Protein AF-A0A6V8Q0K2-F1 (afdb_monomer)

Organism: NCBI:txid2754717

Nearest PDB structures (foldseek):
  5wz4-assembly1_B  TM=8.506E-01  e=3.403E-03  Mycobacterium tuberculosis H37Rv
  5wzf-assembly1_A  TM=8.483E-01  e=4.371E-03  Mycobacterium tuberculosis H37Rv
  4xgq-assembly2_G  TM=9.115E-01  e=1.734E-02  Mycobacterium tuberculosis H37Rv
  4xgr-assembly1_A  TM=9.067E-01  e=2.371E-02  Mycobacterium tuberculosis H37Rv
  5x3t-assembly1_H  TM=7.907E-01  e=6.458E-02  Mycobacterium tuberculosis H37Rv

Secondary structure (DSSP, 8-state):
----SPPEEEEHHHHHHHHHHHHHHHHHHHHHHHHHHHHHTTEEEEP--HHHHHHHHHHHHHH---HHHHHHHHHHHHHHHHHHHHHHHHHT-S----PPPPP------------------

Structure (mmCIF, N/CA/C/O backbone):
data_AF-A0A6V8Q0K2-F1
#
_entry.id   AF-A0A6V8Q0K2-F1
#
loop_
_atom_site.group_PDB
_atom_site.id
_atom_site.type_symbol
_atom_site.label_atom_id
_atom_site.label_alt_id
_atom_site.label_comp_id
_atom_site.label_asym_id
_atom_site.label_entity_id
_atom_site.label_seq_id
_atom_site.pdbx_PDB_ins_code
_atom_site.Cartn_x
_atom_site.Cartn_y
_atom_site.Cartn_z
_atom_site.occupancy
_atom_site.B_iso_or_equiv
_atom_site.auth_seq_id
_atom_site.auth_comp_id
_atom_site.auth_asym_id
_atom_site.auth_atom_id
_atom_site.pdbx_PDB_model_num
ATOM 1 N N . ILE A 1 1 ? -21.355 4.118 10.446 1.00 54.19 1 ILE A N 1
ATOM 2 C CA . ILE A 1 1 ? -20.927 3.637 9.108 1.00 54.19 1 ILE A CA 1
ATOM 3 C C . ILE A 1 1 ? -21.528 2.250 8.955 1.00 54.19 1 ILE A C 1
ATOM 5 O O . ILE A 1 1 ? -21.280 1.434 9.832 1.00 54.19 1 ILE A O 1
ATOM 9 N N . LYS A 1 2 ? -22.404 2.019 7.967 1.00 48.75 2 LYS A N 1
ATOM 10 C CA . LYS A 1 2 ? -23.030 0.700 7.778 1.00 48.75 2 LYS A CA 1
ATOM 11 C C . LYS A 1 2 ? -21.935 -0.335 7.510 1.00 48.75 2 LYS A C 1
ATOM 13 O O . LYS A 1 2 ? -21.071 -0.092 6.671 1.00 48.75 2 LYS A O 1
ATOM 18 N N . GLU A 1 3 ? -21.976 -1.448 8.231 1.00 57.44 3 GL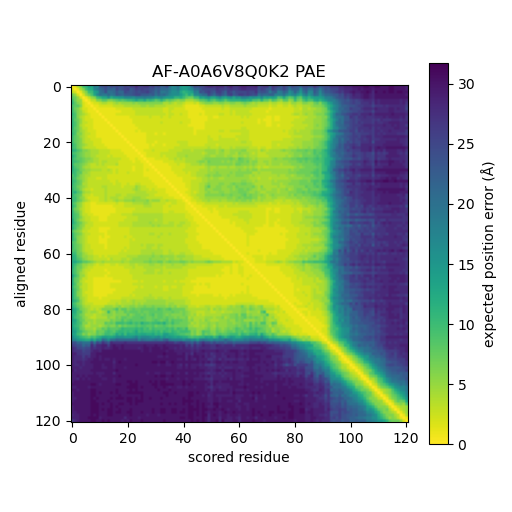U A N 1
ATOM 19 C CA . GLU A 1 3 ? -21.142 -2.616 7.966 1.00 57.44 3 GLU A CA 1
ATOM 20 C C . GLU A 1 3 ? -21.615 -3.221 6.642 1.00 57.44 3 GLU A C 1
ATOM 22 O O . GLU A 1 3 ? -22.591 -3.964 6.570 1.00 57.44 3 GLU A O 1
ATOM 27 N N . THR A 1 4 ? -20.981 -2.824 5.543 1.00 61.03 4 THR A N 1
ATOM 28 C CA . THR A 1 4 ? -21.011 -3.655 4.347 1.00 61.03 4 THR A CA 1
ATOM 29 C C . THR A 1 4 ? -20.182 -4.881 4.718 1.00 61.03 4 THR A C 1
ATOM 31 O O . THR A 1 4 ? -19.079 -4.729 5.235 1.00 61.03 4 THR A O 1
ATOM 34 N N . GLY A 1 5 ? -20.685 -6.101 4.528 1.00 71.31 5 GLY A N 1
ATOM 35 C CA . GLY A 1 5 ? -19.939 -7.338 4.833 1.00 71.31 5 GLY A CA 1
ATOM 36 C C . GLY A 1 5 ? -18.693 -7.558 3.955 1.00 71.31 5 GLY A C 1
ATOM 37 O O . GLY A 1 5 ? -18.302 -8.693 3.708 1.00 71.31 5 GLY A O 1
ATOM 38 N N . LEU A 1 6 ? -18.115 -6.482 3.417 1.00 81.19 6 LEU A N 1
ATOM 39 C CA . LEU A 1 6 ? -16.981 -6.444 2.516 1.00 81.19 6 LEU A CA 1
ATOM 40 C C . LEU A 1 6 ? -15.705 -6.204 3.319 1.00 81.19 6 LEU A C 1
ATOM 42 O O . LEU A 1 6 ? -15.606 -5.261 4.109 1.00 81.19 6 LEU A O 1
ATOM 46 N N . THR A 1 7 ? -14.701 -7.041 3.081 1.00 87.00 7 THR A N 1
ATOM 47 C CA . THR A 1 7 ? -13.364 -6.824 3.628 1.00 87.00 7 THR A CA 1
ATOM 48 C C . THR A 1 7 ? -12.746 -5.583 2.991 1.00 87.00 7 THR A C 1
ATOM 50 O O . THR A 1 7 ? -12.702 -5.453 1.769 1.00 87.00 7 THR A O 1
ATOM 53 N N . LYS A 1 8 ? -12.264 -4.668 3.834 1.00 90.88 8 LYS A N 1
ATOM 54 C CA . LYS A 1 8 ? -11.530 -3.473 3.421 1.00 90.88 8 LYS A CA 1
ATOM 55 C C . LYS A 1 8 ? -10.038 -3.760 3.480 1.00 90.88 8 LYS A C 1
ATOM 57 O O . LYS A 1 8 ? -9.568 -4.330 4.461 1.00 90.88 8 LYS A O 1
ATOM 62 N N . TYR A 1 9 ? -9.304 -3.343 2.458 1.00 93.81 9 TYR A N 1
ATOM 63 C CA . TYR A 1 9 ? -7.868 -3.580 2.346 1.00 93.81 9 TYR A CA 1
ATOM 64 C C . TYR A 1 9 ? -7.108 -2.265 2.230 1.00 93.81 9 TYR A C 1
ATOM 66 O O . TYR A 1 9 ? -7.614 -1.305 1.652 1.00 93.81 9 TYR A O 1
ATOM 74 N N . ILE A 1 10 ? -5.889 -2.239 2.760 1.00 95.25 10 ILE A N 1
ATOM 75 C CA . ILE A 1 10 ? -4.928 -1.157 2.538 1.00 95.25 10 ILE A CA 1
ATOM 76 C C . ILE A 1 10 ? -3.540 -1.761 2.348 1.00 95.25 10 ILE A C 1
ATOM 78 O O . ILE A 1 10 ? -3.148 -2.653 3.094 1.00 95.25 10 ILE A O 1
ATOM 82 N N . ASN A 1 11 ? -2.790 -1.318 1.343 1.00 97.00 11 ASN A N 1
ATOM 83 C CA . ASN A 1 11 ? -1.403 -1.749 1.176 1.00 97.00 11 ASN A CA 1
ATOM 84 C C . ASN A 1 11 ? -0.499 -1.052 2.210 1.00 97.00 11 ASN A C 1
ATOM 86 O O . ASN A 1 11 ? -0.715 0.116 2.543 1.00 97.00 11 ASN A O 1
ATOM 90 N N . ALA A 1 12 ? 0.513 -1.759 2.721 1.00 96.25 12 ALA A N 1
ATOM 91 C CA . ALA A 1 12 ? 1.413 -1.223 3.741 1.00 96.25 12 ALA A CA 1
ATOM 92 C C . ALA A 1 12 ? 2.181 0.042 3.301 1.00 96.25 12 ALA A C 1
ATOM 94 O O . ALA A 1 12 ? 2.400 0.919 4.135 1.00 96.25 12 ALA A O 1
ATOM 95 N N . ILE A 1 13 ? 2.538 0.179 2.015 1.00 97.38 13 ILE A N 1
ATOM 96 C CA . ILE A 1 13 ? 3.170 1.393 1.468 1.00 97.38 13 ILE A CA 1
ATOM 97 C C . ILE A 1 13 ? 2.210 2.580 1.565 1.00 97.38 13 ILE A C 1
ATOM 99 O O . ILE A 1 13 ? 2.593 3.622 2.090 1.00 97.38 13 ILE A O 1
ATOM 103 N N . ASN A 1 14 ? 0.950 2.412 1.145 1.00 95.94 14 ASN A N 1
ATOM 104 C CA . ASN A 1 14 ? -0.049 3.483 1.224 1.00 95.94 14 ASN A CA 1
ATOM 105 C C . ASN A 1 14 ? -0.365 3.866 2.679 1.00 95.94 14 ASN A C 1
ATOM 107 O O . ASN A 1 14 ? -0.502 5.044 2.995 1.00 95.94 14 ASN A O 1
ATOM 111 N N . LEU A 1 15 ? -0.433 2.892 3.595 1.00 95.25 15 LEU A N 1
ATOM 112 C CA . LEU A 1 15 ? -0.583 3.191 5.022 1.00 95.25 15 LEU A CA 1
ATOM 113 C C . LEU A 1 15 ? 0.625 3.971 5.568 1.00 95.25 15 LEU A C 1
ATOM 115 O O . LEU A 1 15 ? 0.454 4.913 6.342 1.00 95.25 15 LEU A O 1
ATOM 119 N N . GLY A 1 16 ? 1.840 3.598 5.160 1.00 94.81 16 GLY A N 1
ATOM 120 C CA . GLY A 1 16 ? 3.066 4.308 5.517 1.00 94.81 16 GLY A CA 1
ATOM 121 C C . GLY A 1 16 ? 3.072 5.756 5.024 1.00 94.81 16 GLY A C 1
ATOM 122 O O . GLY A 1 16 ? 3.401 6.656 5.796 1.00 94.81 16 GLY A O 1
ATOM 123 N N . GLU A 1 17 ? 2.645 5.989 3.783 1.00 95.31 17 GLU A N 1
ATOM 124 C CA . GLU A 1 17 ? 2.514 7.324 3.191 1.00 95.31 17 GLU A CA 1
ATOM 125 C C . GLU A 1 17 ? 1.528 8.196 3.972 1.00 95.31 17 GLU A C 1
ATOM 127 O O . GLU A 1 17 ? 1.879 9.311 4.351 1.00 95.31 17 GLU A O 1
ATOM 132 N N . ILE A 1 18 ? 0.346 7.666 4.306 1.00 94.38 18 ILE A N 1
ATOM 133 C CA . ILE A 1 18 ? -0.658 8.370 5.119 1.00 94.38 18 ILE A CA 1
ATOM 134 C C . ILE A 1 18 ? -0.082 8.766 6.487 1.00 94.38 18 ILE A C 1
ATOM 136 O O . ILE A 1 18 ? -0.290 9.882 6.959 1.00 94.38 18 ILE A O 1
ATOM 140 N N . ILE A 1 19 ? 0.644 7.861 7.148 1.00 94.62 19 ILE A N 1
ATOM 141 C CA . ILE A 1 19 ? 1.276 8.123 8.450 1.00 94.62 19 ILE A CA 1
ATOM 142 C C . ILE A 1 19 ? 2.353 9.209 8.322 1.00 94.62 19 ILE A C 1
ATOM 144 O O . ILE A 1 19 ? 2.442 10.091 9.181 1.00 94.62 19 ILE A O 1
ATOM 148 N N . TYR A 1 20 ? 3.176 9.141 7.275 1.00 95.00 20 TYR A N 1
ATOM 149 C CA . TYR A 1 20 ? 4.245 10.099 7.013 1.00 95.00 20 TYR A CA 1
ATOM 150 C C . TYR A 1 20 ? 3.693 11.501 6.734 1.00 95.00 20 TYR A C 1
ATOM 152 O O . TYR A 1 20 ? 4.079 12.445 7.428 1.00 95.00 20 TYR A O 1
ATOM 160 N N . SER A 1 21 ? 2.757 11.629 5.790 1.00 95.31 21 SER A N 1
ATOM 161 C CA . SER A 1 21 ? 2.148 12.914 5.430 1.00 95.31 21 SER A CA 1
ATOM 162 C C . SER A 1 21 ? 1.399 13.522 6.611 1.00 95.31 21 SER A C 1
ATOM 164 O O . SER A 1 21 ? 1.625 14.680 6.951 1.00 95.31 21 SER A O 1
ATOM 166 N N . THR A 1 22 ? 0.621 12.715 7.343 1.00 96.44 22 THR A N 1
ATOM 167 C CA . THR A 1 22 ? -0.102 13.182 8.536 1.00 96.44 22 THR A CA 1
ATOM 168 C C . THR A 1 22 ? 0.850 13.723 9.599 1.00 96.44 22 THR A C 1
ATOM 170 O O . THR A 1 22 ? 0.570 14.756 10.204 1.00 96.44 22 THR A O 1
ATOM 173 N N . LYS A 1 23 ? 1.982 13.048 9.850 1.00 95.50 23 LYS A N 1
ATOM 174 C CA . LYS A 1 23 ? 2.988 13.558 10.793 1.00 95.50 23 LYS A CA 1
ATOM 175 C C . LYS A 1 23 ? 3.568 14.886 10.302 1.00 95.50 23 LYS A C 1
ATOM 177 O O . LYS A 1 23 ? 3.745 15.786 11.118 1.00 95.50 23 LYS A O 1
ATOM 182 N N . GLY A 1 24 ? 3.882 14.987 9.011 1.00 96.56 24 GLY A N 1
ATOM 183 C CA . GLY A 1 24 ? 4.449 16.194 8.411 1.00 96.56 24 GLY A CA 1
ATOM 184 C C . GLY A 1 24 ? 3.518 17.402 8.508 1.00 96.56 24 GLY A C 1
ATOM 185 O O . GLY A 1 24 ? 3.968 18.490 8.850 1.00 96.56 24 GLY A O 1
ATOM 186 N N . GLU A 1 25 ? 2.224 17.201 8.266 1.00 97.06 25 GLU A N 1
ATOM 187 C CA . GLU A 1 25 ? 1.229 18.278 8.225 1.00 97.06 25 GLU A CA 1
ATOM 188 C C . GLU A 1 25 ? 0.636 18.619 9.600 1.00 97.06 25 GLU A C 1
ATOM 190 O O . GLU A 1 25 ? 0.348 19.780 9.882 1.00 97.06 25 GLU A O 1
ATOM 195 N N . PHE A 1 26 ? 0.454 17.622 10.471 1.00 96.12 26 PHE A N 1
ATOM 196 C CA . PHE A 1 26 ? -0.345 17.760 11.698 1.00 96.12 26 PHE A CA 1
ATOM 197 C C . PHE A 1 26 ? 0.367 17.285 12.973 1.00 96.12 26 PHE A C 1
ATOM 199 O O . PHE A 1 26 ? -0.208 17.335 14.063 1.00 96.12 26 PHE A O 1
ATOM 206 N N . GLY A 1 27 ? 1.610 16.814 12.866 1.00 95.31 27 GLY A N 1
ATOM 207 C CA . GLY A 1 27 ? 2.420 16.385 14.002 1.00 95.31 27 GLY A CA 1
ATOM 208 C C . GLY A 1 27 ? 2.088 14.991 14.547 1.00 95.31 27 GLY A C 1
ATOM 209 O O . GLY A 1 27 ? 1.270 14.229 14.023 1.00 95.31 27 GLY A O 1
ATOM 210 N N . ASP A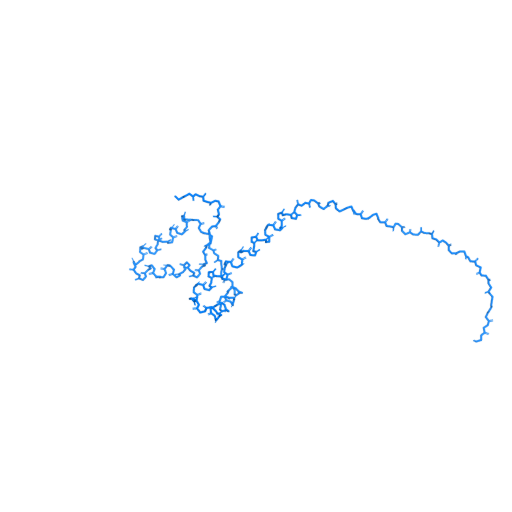 1 28 ? 2.777 14.625 15.628 1.00 94.88 28 ASP A N 1
ATOM 211 C CA . ASP A 1 28 ? 2.794 13.250 16.139 1.00 94.88 28 ASP A CA 1
ATOM 212 C C . ASP A 1 28 ? 1.460 12.767 16.706 1.00 94.88 28 ASP A C 1
ATOM 214 O O . ASP A 1 28 ? 1.103 11.601 16.517 1.00 94.88 28 ASP A O 1
ATOM 218 N N . GLN A 1 29 ? 0.698 13.650 17.353 1.00 95.19 29 GLN A N 1
ATOM 219 C CA . GLN A 1 29 ? -0.589 13.274 17.931 1.00 95.19 29 GLN A CA 1
ATOM 220 C C . GLN A 1 29 ? -1.567 12.817 16.844 1.00 95.19 29 GLN A C 1
ATOM 222 O O . GLN A 1 29 ? -2.194 11.762 16.961 1.00 95.19 29 GLN A O 1
ATOM 227 N N . LYS A 1 30 ? -1.634 13.558 15.731 1.00 93.69 30 LYS A N 1
ATOM 228 C CA . LYS A 1 30 ? -2.554 13.243 14.637 1.00 93.69 30 LYS A CA 1
ATOM 229 C C . LYS A 1 30 ? -2.183 11.952 13.919 1.00 93.69 30 LYS A C 1
ATOM 231 O O . LYS A 1 30 ? -3.057 11.160 13.572 1.00 93.69 30 LYS A O 1
ATOM 236 N N . LYS A 1 31 ? -0.885 11.686 13.769 1.00 92.69 31 LYS A N 1
ATOM 237 C CA . LYS A 1 31 ? -0.377 10.414 13.242 1.00 92.69 31 LYS A CA 1
ATOM 238 C C . LYS A 1 31 ? -0.887 9.213 14.050 1.00 92.69 31 LYS A C 1
ATOM 240 O O . LYS A 1 31 ? -1.295 8.205 13.472 1.00 92.69 31 LYS A O 1
ATOM 245 N N . LEU A 1 32 ? -0.853 9.303 15.382 1.00 92.31 32 LEU A N 1
ATOM 246 C CA . LEU A 1 32 ? -1.329 8.233 16.265 1.00 92.31 32 LEU A CA 1
ATOM 247 C C . LEU A 1 32 ? -2.844 8.031 16.149 1.00 92.31 32 LEU A C 1
ATOM 249 O O . LEU A 1 32 ? -3.297 6.888 16.084 1.00 92.31 32 LEU A O 1
ATOM 253 N N . GLU A 1 33 ? -3.613 9.118 16.048 1.00 92.94 33 GLU A N 1
ATOM 254 C CA . GLU A 1 33 ? -5.060 9.052 15.810 1.00 92.94 33 GLU A CA 1
ATOM 255 C C . GLU A 1 33 ? -5.390 8.320 14.506 1.00 92.94 33 GLU A C 1
ATOM 257 O O . GLU A 1 33 ? -6.236 7.426 14.501 1.00 92.94 33 GLU A O 1
ATOM 262 N N . VAL A 1 34 ? -4.693 8.645 13.413 1.00 91.38 34 VAL A N 1
ATOM 263 C CA . VAL A 1 34 ? -4.896 8.001 12.106 1.00 91.38 34 VAL A CA 1
ATOM 264 C C . VAL A 1 34 ? -4.567 6.507 12.153 1.00 91.38 34 VAL A C 1
ATOM 266 O O . VAL A 1 34 ? -5.325 5.693 11.613 1.00 91.38 34 VAL A O 1
ATOM 269 N N . ARG A 1 35 ? -3.501 6.110 12.860 1.00 89.25 35 ARG A N 1
ATOM 270 C CA . ARG A 1 35 ? -3.190 4.686 13.067 1.00 89.25 35 ARG A CA 1
ATOM 271 C C . ARG A 1 35 ? -4.319 3.971 13.814 1.00 89.25 35 ARG A C 1
ATOM 273 O O . ARG A 1 35 ? -4.832 2.969 13.322 1.00 89.25 35 ARG A O 1
ATOM 280 N N . ALA A 1 36 ? -4.775 4.535 14.932 1.00 90.50 36 ALA A N 1
ATOM 281 C CA . ALA A 1 36 ? -5.883 3.976 15.710 1.00 90.50 36 ALA A CA 1
ATOM 282 C C . ALA A 1 36 ? -7.198 3.929 14.907 1.00 90.50 36 ALA A C 1
ATOM 284 O O . ALA A 1 36 ? -8.028 3.038 15.077 1.00 90.50 36 ALA A O 1
ATOM 285 N N . HIS A 1 37 ? -7.415 4.888 14.005 1.00 89.19 37 HIS A N 1
ATOM 286 C CA . HIS A 1 37 ? -8.570 4.893 13.109 1.00 89.19 37 HIS A CA 1
ATOM 287 C C . HIS A 1 37 ? -8.501 3.785 12.062 1.00 89.19 37 HIS A C 1
ATOM 289 O O . HIS A 1 37 ? -9.528 3.176 11.775 1.00 89.19 37 HIS A O 1
ATOM 295 N N . THR A 1 38 ? -7.317 3.492 11.530 1.00 86.19 38 THR A N 1
ATOM 296 C CA . THR A 1 38 ? -7.116 2.401 10.566 1.00 86.19 38 THR A CA 1
ATOM 297 C C . THR A 1 38 ? -7.469 1.051 11.193 1.00 86.19 38 THR A C 1
ATOM 299 O O . THR A 1 38 ? -8.204 0.267 10.592 1.00 86.19 38 THR A O 1
ATOM 302 N N . GLU A 1 39 ? -7.041 0.830 12.439 1.00 84.94 39 GLU A N 1
ATOM 303 C CA . GLU A 1 39 ? -7.396 -0.351 13.238 1.00 84.94 39 GLU A CA 1
ATOM 304 C C . GLU A 1 39 ? -8.911 -0.418 13.496 1.00 84.94 39 GLU A C 1
ATOM 306 O O . GLU A 1 39 ? -9.559 -1.418 13.193 1.00 84.94 39 GLU A O 1
ATOM 311 N N . ARG A 1 40 ? -9.515 0.684 13.960 1.00 89.00 40 ARG A N 1
ATOM 312 C CA . ARG A 1 40 ? -10.959 0.774 14.244 1.00 89.00 40 ARG A CA 1
ATOM 313 C C . ARG A 1 40 ? -11.843 0.582 13.009 1.00 89.00 40 ARG A C 1
ATOM 315 O O . ARG A 1 40 ? -12.964 0.097 13.127 1.00 89.00 40 ARG A O 1
ATOM 322 N N . LEU A 1 41 ? -11.372 0.982 11.829 1.00 89.06 41 LEU A N 1
ATOM 323 C CA . LEU A 1 41 ? -12.089 0.795 10.565 1.00 89.06 41 LEU A CA 1
ATOM 324 C C . LEU A 1 41 ? -11.945 -0.625 9.999 1.00 89.06 41 LEU A C 1
ATOM 326 O O . LEU A 1 41 ? -12.581 -0.916 8.980 1.00 89.06 41 LEU A O 1
ATOM 330 N N . ASN A 1 42 ? -11.187 -1.495 10.675 1.00 89.44 42 ASN A N 1
ATOM 331 C CA . ASN A 1 42 ? -10.984 -2.902 10.347 1.00 89.44 42 ASN A CA 1
ATOM 332 C C . ASN A 1 42 ? -10.430 -3.109 8.928 1.00 89.44 42 ASN A C 1
ATOM 334 O O . ASN A 1 42 ? -10.966 -3.887 8.135 1.00 89.44 42 ASN A O 1
ATOM 338 N N . PHE A 1 43 ? -9.384 -2.354 8.580 1.00 91.19 43 PHE A N 1
ATOM 339 C CA . PHE A 1 43 ? -8.634 -2.595 7.351 1.00 91.19 43 PHE A CA 1
ATOM 340 C C . PHE A 1 43 ? -7.696 -3.791 7.522 1.00 91.19 43 PHE A C 1
ATOM 342 O O . PHE A 1 43 ? -6.877 -3.829 8.438 1.00 91.19 43 PHE A O 1
ATOM 349 N N . ALA A 1 44 ? -7.754 -4.731 6.584 1.00 92.62 44 ALA A N 1
ATOM 350 C CA . ALA A 1 44 ? -6.715 -5.731 6.414 1.00 92.62 44 ALA A CA 1
ATOM 351 C C . ALA A 1 44 ?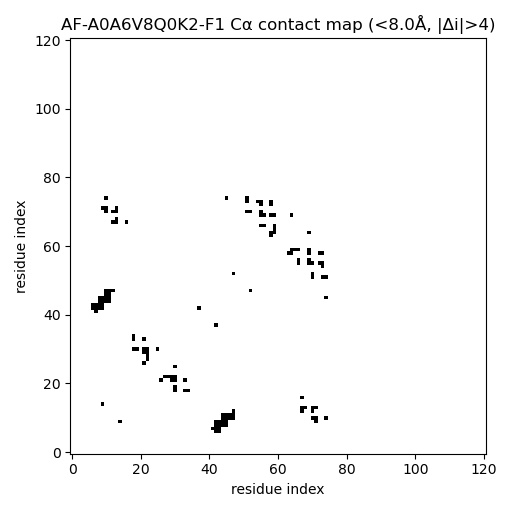 -5.506 -5.083 5.723 1.00 92.62 44 ALA A C 1
ATOM 353 O O . ALA A 1 44 ? -5.581 -4.685 4.556 1.00 92.62 44 ALA A O 1
ATOM 354 N N . ILE A 1 45 ? -4.396 -4.969 6.453 1.00 94.31 45 ILE A N 1
ATOM 355 C CA . ILE A 1 45 ? -3.140 -4.447 5.911 1.00 94.31 45 ILE A CA 1
ATOM 356 C C . ILE A 1 45 ? -2.503 -5.531 5.040 1.00 94.31 45 ILE A C 1
ATOM 358 O O . ILE A 1 45 ? -2.183 -6.620 5.517 1.00 94.31 45 ILE A O 1
ATOM 362 N N . LEU A 1 46 ? -2.333 -5.237 3.755 1.00 96.19 46 LEU A N 1
ATOM 363 C CA . LEU A 1 46 ? -1.725 -6.143 2.792 1.00 96.19 46 LEU A CA 1
ATOM 364 C C . LEU A 1 46 ? -0.193 -6.026 2.838 1.00 96.19 46 LEU A C 1
ATOM 366 O O . LEU A 1 46 ? 0.330 -4.905 2.823 1.00 96.19 46 LEU A O 1
ATOM 370 N N . PRO A 1 47 ? 0.528 -7.163 2.873 1.00 96.25 47 PRO A N 1
ATOM 371 C CA . PRO A 1 47 ? 1.983 -7.175 2.837 1.00 96.25 47 PRO A CA 1
ATOM 372 C C . PRO A 1 47 ? 2.506 -6.762 1.458 1.00 96.25 47 PRO A C 1
ATOM 374 O O . PRO A 1 47 ? 1.780 -6.763 0.464 1.00 96.25 47 PRO A O 1
ATOM 377 N N . VAL A 1 48 ? 3.800 -6.454 1.407 1.00 97.25 48 VAL A N 1
ATOM 378 C CA . VAL A 1 48 ? 4.492 -6.001 0.196 1.00 97.25 48 VAL A CA 1
ATOM 379 C C . VAL A 1 48 ? 5.639 -6.973 -0.105 1.00 97.25 48 VAL A C 1
ATOM 381 O O . VAL A 1 48 ? 6.782 -6.698 0.255 1.00 97.25 48 VAL A O 1
ATOM 384 N N . PRO A 1 49 ? 5.348 -8.159 -0.672 1.00 97.06 49 PRO A N 1
ATOM 385 C CA . PRO A 1 49 ? 6.387 -9.091 -1.101 1.00 97.06 49 PRO A CA 1
ATOM 386 C C . PRO A 1 49 ? 7.116 -8.563 -2.347 1.00 97.06 49 PRO A C 1
ATOM 388 O O . PRO A 1 49 ? 6.603 -7.689 -3.052 1.00 97.06 49 PRO A O 1
ATOM 391 N N . ASN A 1 50 ? 8.295 -9.114 -2.642 1.00 98.00 50 ASN A N 1
ATOM 392 C CA . ASN A 1 50 ? 9.145 -8.657 -3.748 1.00 98.00 50 ASN A CA 1
ATOM 393 C C . ASN A 1 50 ? 8.425 -8.682 -5.102 1.00 98.00 50 ASN A C 1
ATOM 395 O O . ASN A 1 50 ? 8.544 -7.743 -5.883 1.00 98.00 50 ASN A O 1
ATOM 399 N N . GLU A 1 51 ? 7.621 -9.710 -5.361 1.00 96.75 51 GLU A N 1
ATOM 400 C CA . GLU A 1 51 ? 6.863 -9.847 -6.606 1.00 96.75 51 GLU A CA 1
ATOM 401 C C . GLU A 1 51 ? 5.889 -8.679 -6.802 1.00 96.75 51 GLU A C 1
ATOM 403 O O . GLU A 1 51 ? 5.718 -8.178 -7.912 1.00 96.75 51 GLU A O 1
ATOM 408 N N . LEU A 1 52 ? 5.287 -8.197 -5.710 1.00 97.69 52 LEU A N 1
ATOM 409 C CA . LEU A 1 52 ? 4.371 -7.062 -5.744 1.00 97.69 52 LEU A CA 1
ATOM 410 C C . LEU A 1 52 ? 5.119 -5.747 -6.001 1.00 97.69 52 LEU A C 1
ATOM 412 O O . LEU A 1 52 ? 4.588 -4.880 -6.691 1.00 97.69 52 LEU A O 1
ATOM 416 N N . ILE A 1 53 ? 6.356 -5.616 -5.507 1.00 98.06 53 ILE A N 1
ATOM 417 C CA . ILE A 1 53 ? 7.238 -4.474 -5.801 1.00 98.06 53 ILE A CA 1
ATOM 418 C C . ILE A 1 53 ? 7.573 -4.433 -7.292 1.00 98.06 53 ILE A C 1
ATOM 420 O O . ILE A 1 53 ? 7.421 -3.388 -7.923 1.00 98.06 53 ILE A O 1
ATOM 424 N N . PHE A 1 54 ? 7.985 -5.564 -7.871 1.00 98.19 54 PHE A N 1
ATOM 425 C CA . PHE A 1 54 ? 8.307 -5.640 -9.298 1.00 98.19 54 PHE A CA 1
ATOM 426 C C . PHE A 1 54 ? 7.090 -5.290 -10.156 1.00 98.19 54 PHE A C 1
ATOM 428 O O . PHE A 1 54 ? 7.181 -4.453 -11.050 1.00 98.19 54 PHE A O 1
ATOM 435 N N . GLN A 1 55 ? 5.918 -5.830 -9.816 1.00 97.88 55 GLN A N 1
ATOM 436 C CA . GLN A 1 55 ? 4.680 -5.517 -10.525 1.00 97.88 55 GLN A CA 1
ATOM 437 C C . GLN A 1 55 ? 4.287 -4.033 -10.415 1.00 97.88 55 GLN A C 1
ATOM 439 O O . GLN A 1 55 ? 3.837 -3.432 -11.391 1.00 97.88 55 GLN A O 1
ATOM 444 N N . ALA A 1 56 ? 4.453 -3.428 -9.236 1.00 98.06 56 ALA A N 1
ATOM 445 C CA . ALA A 1 56 ? 4.184 -2.009 -9.023 1.00 98.06 56 ALA A CA 1
ATOM 446 C C . ALA A 1 56 ? 5.140 -1.113 -9.832 1.00 98.06 56 ALA A C 1
ATOM 448 O O . ALA A 1 56 ? 4.720 -0.067 -10.334 1.00 98.06 56 ALA A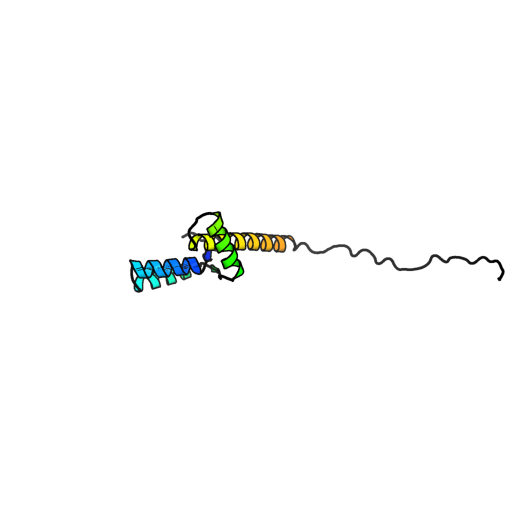 O 1
ATOM 449 N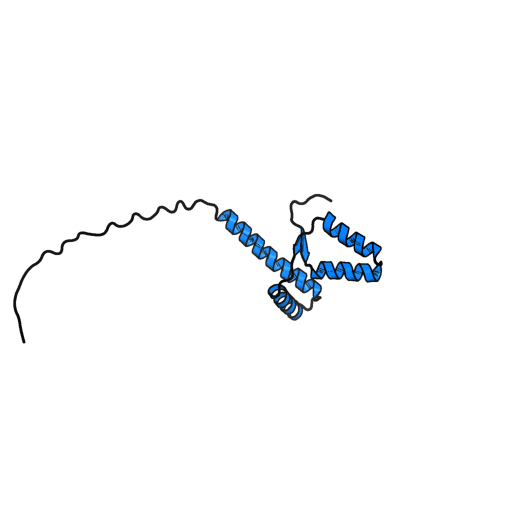 N . ALA A 1 57 ? 6.405 -1.513 -9.994 1.00 98.06 57 ALA A N 1
ATOM 450 C CA . ALA A 1 57 ? 7.363 -0.808 -10.842 1.00 98.06 57 ALA A CA 1
ATOM 451 C C . ALA A 1 57 ? 6.942 -0.833 -12.321 1.00 98.06 57 ALA A C 1
ATOM 453 O O . ALA A 1 57 ? 6.912 0.224 -12.956 1.00 98.06 57 ALA A O 1
ATOM 454 N N . GLU A 1 58 ? 6.515 -1.990 -12.833 1.00 98.31 58 GLU A N 1
ATOM 455 C CA . GLU A 1 58 ? 5.989 -2.112 -14.201 1.00 98.31 58 GLU A CA 1
ATOM 456 C C . GLU A 1 58 ? 4.766 -1.209 -14.421 1.00 98.31 58 GLU A C 1
ATOM 458 O O . GLU A 1 58 ? 4.697 -0.458 -15.395 1.00 98.31 58 GLU A O 1
ATOM 463 N N . TYR A 1 59 ? 3.825 -1.175 -13.473 1.00 98.25 59 TYR A N 1
ATOM 464 C CA . TYR A 1 59 ? 2.662 -0.287 -13.570 1.00 98.25 59 TYR A CA 1
ATOM 465 C C . TYR A 1 59 ? 3.017 1.198 -13.528 1.00 98.25 59 TYR A C 1
ATOM 467 O O . TYR A 1 59 ? 2.408 1.995 -14.245 1.00 98.25 59 TYR A O 1
ATOM 475 N N . LYS A 1 60 ? 4.006 1.589 -12.719 1.00 97.62 60 LYS A N 1
ATOM 476 C CA . LYS A 1 60 ? 4.504 2.969 -12.701 1.00 97.62 60 LYS A CA 1
ATOM 477 C C . LYS A 1 60 ? 5.090 3.355 -14.062 1.00 97.62 60 LYS A C 1
ATOM 479 O O . LYS A 1 60 ? 4.803 4.454 -14.540 1.00 97.62 60 LYS A O 1
ATOM 484 N N . ALA A 1 61 ? 5.876 2.468 -14.671 1.00 97.75 61 ALA A N 1
ATOM 485 C CA . ALA A 1 61 ? 6.469 2.689 -15.986 1.00 97.75 61 ALA A CA 1
ATOM 486 C C . ALA A 1 61 ? 5.404 2.782 -17.090 1.00 97.75 61 ALA A C 1
ATOM 488 O O . ALA A 1 61 ? 5.492 3.648 -17.956 1.00 97.75 61 ALA A O 1
ATOM 489 N N . GLN A 1 62 ? 4.373 1.937 -17.027 1.00 98.19 62 GLN A N 1
ATOM 490 C CA . GLN A 1 62 ? 3.334 1.862 -18.051 1.00 98.19 62 GLN A CA 1
ATOM 491 C C . GLN A 1 62 ? 2.306 3.001 -17.978 1.00 98.19 62 GLN A C 1
ATOM 493 O O . GLN A 1 62 ? 1.908 3.532 -19.013 1.00 98.19 62 GLN A O 1
ATOM 498 N N . TYR A 1 63 ? 1.842 3.366 -16.779 1.00 96.50 63 TYR A N 1
ATOM 499 C CA . TYR A 1 63 ? 0.662 4.230 -16.611 1.00 96.50 63 TYR A CA 1
ATOM 500 C C . TYR A 1 63 ? 0.968 5.639 -16.089 1.00 96.50 63 TYR A C 1
ATOM 502 O O . TYR A 1 63 ? 0.048 6.432 -15.912 1.00 96.50 63 TYR A O 1
ATOM 510 N N . SER A 1 64 ? 2.234 5.977 -15.823 1.00 94.56 64 SER A N 1
ATOM 511 C CA . SER A 1 64 ? 2.650 7.291 -15.300 1.00 94.56 64 SER A CA 1
ATOM 512 C C . SER A 1 64 ? 1.895 7.758 -14.031 1.00 94.56 64 SER A C 1
ATOM 514 O O . SER A 1 64 ? 1.793 8.955 -13.764 1.00 94.56 64 SER A O 1
ATOM 516 N N . ILE A 1 65 ? 1.408 6.826 -13.211 1.00 96.00 65 ILE A N 1
ATOM 517 C CA . ILE A 1 65 ? 0.746 7.075 -11.911 1.00 96.00 65 ILE A CA 1
ATOM 518 C C . ILE A 1 65 ? 1.763 7.327 -10.790 1.00 96.00 65 ILE A C 1
ATOM 520 O O . ILE A 1 65 ? 2.960 7.188 -11.022 1.00 96.00 65 ILE A O 1
ATOM 524 N N . SER A 1 66 ? 1.361 7.715 -9.576 1.00 96.44 66 SER A N 1
ATOM 525 C CA . SER A 1 66 ? 2.325 7.790 -8.465 1.00 96.44 66 SER A CA 1
ATOM 526 C C . SER A 1 66 ? 2.862 6.394 -8.111 1.00 96.44 66 SER A C 1
ATOM 528 O O . SER A 1 66 ? 2.254 5.374 -8.440 1.00 96.44 66 SER A O 1
ATOM 530 N N . TYR A 1 67 ? 4.025 6.326 -7.457 1.00 95.31 67 TYR A N 1
ATOM 531 C CA . TYR A 1 67 ? 4.569 5.028 -7.047 1.00 95.31 67 TYR A CA 1
ATOM 532 C C . TYR A 1 67 ? 3.697 4.375 -5.964 1.00 95.31 67 TYR A C 1
ATOM 534 O O . TYR A 1 67 ? 3.488 3.171 -5.988 1.00 95.31 67 TYR A O 1
ATOM 542 N N . ALA A 1 68 ? 3.103 5.155 -5.057 1.00 95.06 68 ALA A N 1
ATOM 543 C CA . ALA A 1 68 ? 2.167 4.626 -4.069 1.00 95.06 68 ALA A CA 1
ATOM 544 C C . ALA A 1 68 ? 0.875 4.086 -4.717 1.00 95.06 68 ALA A C 1
ATOM 546 O O . ALA A 1 68 ? 0.378 3.030 -4.318 1.00 95.06 68 ALA A O 1
ATOM 547 N N . ASP A 1 69 ? 0.359 4.747 -5.756 1.00 96.31 69 ASP A N 1
ATOM 548 C CA . ASP A 1 69 ? -0.811 4.263 -6.502 1.00 96.31 69 ASP A CA 1
ATOM 549 C C . ASP A 1 69 ? -0.515 2.963 -7.255 1.00 96.31 69 ASP A C 1
ATOM 551 O O . ASP A 1 69 ? -1.392 2.107 -7.390 1.00 96.31 69 ASP A O 1
ATOM 555 N N . SER A 1 70 ? 0.725 2.763 -7.714 1.00 98.19 70 SER A N 1
ATOM 556 C CA . SER A 1 70 ? 1.092 1.516 -8.382 1.00 98.19 70 SER A CA 1
ATOM 557 C C . SER A 1 70 ? 1.088 0.314 -7.428 1.00 98.19 70 SER A C 1
ATOM 559 O O . SER A 1 70 ? 0.697 -0.782 -7.839 1.00 98.19 70 SER A O 1
ATOM 561 N N . PHE A 1 71 ? 1.389 0.513 -6.137 1.00 98.25 71 PHE A N 1
ATOM 562 C CA . PHE A 1 71 ? 1.191 -0.505 -5.093 1.00 98.25 71 PHE A CA 1
ATOM 563 C C . PHE A 1 71 ? -0.285 -0.803 -4.826 1.00 98.25 71 PHE A C 1
ATOM 565 O O . PHE A 1 71 ? -0.647 -1.972 -4.643 1.00 98.25 71 PHE A O 1
ATOM 572 N N . ALA A 1 72 ? -1.142 0.220 -4.820 1.00 97.12 72 ALA A N 1
ATOM 573 C CA . ALA A 1 72 ? -2.583 0.037 -4.670 1.00 97.12 72 ALA A CA 1
ATOM 574 C C . ALA A 1 72 ? -3.153 -0.794 -5.833 1.00 97.12 72 ALA A C 1
ATOM 576 O O . ALA A 1 72 ? -3.866 -1.773 -5.600 1.00 97.12 72 ALA A O 1
ATOM 577 N N . LEU A 1 73 ? -2.756 -0.475 -7.070 1.00 97.56 73 LEU A N 1
ATOM 578 C CA . LEU A 1 73 ? -3.144 -1.217 -8.270 1.00 97.56 73 LEU A CA 1
ATOM 579 C C . LEU A 1 73 ? -2.659 -2.673 -8.232 1.00 97.56 73 LEU A C 1
ATOM 581 O O . LEU A 1 73 ? -3.456 -3.592 -8.423 1.00 97.56 73 LEU A O 1
ATOM 585 N N . ALA A 1 74 ? -1.377 -2.907 -7.934 1.00 97.75 74 ALA A N 1
ATOM 586 C CA . ALA A 1 74 ? -0.827 -4.260 -7.834 1.00 97.75 74 ALA A CA 1
ATOM 587 C C . ALA A 1 74 ? -1.524 -5.096 -6.756 1.00 97.75 74 ALA A C 1
ATOM 589 O O . ALA A 1 74 ? -1.866 -6.257 -6.986 1.00 97.75 74 ALA A O 1
ATOM 590 N N . SER A 1 75 ? -1.819 -4.487 -5.609 1.00 97.44 75 SER A N 1
ATOM 591 C CA . SER A 1 75 ? -2.551 -5.147 -4.528 1.00 97.44 75 SER A CA 1
ATOM 592 C C . SER A 1 75 ? -3.975 -5.518 -4.936 1.00 97.44 75 SER A C 1
ATOM 594 O O . SER A 1 75 ? -4.427 -6.620 -4.626 1.00 97.44 75 SER A O 1
ATOM 596 N N . ALA A 1 76 ? -4.673 -4.626 -5.645 1.00 96.12 76 ALA A N 1
ATOM 597 C CA . ALA A 1 76 ? -6.029 -4.871 -6.122 1.00 96.12 76 ALA A CA 1
ATOM 598 C C . ALA A 1 76 ? -6.078 -6.058 -7.095 1.00 96.12 76 ALA A C 1
ATOM 600 O O . ALA A 1 76 ? -6.895 -6.958 -6.910 1.00 96.12 76 ALA A O 1
ATOM 601 N N . MET A 1 77 ? -5.151 -6.111 -8.057 1.00 95.94 77 MET A N 1
ATOM 602 C CA . MET A 1 77 ? -5.057 -7.212 -9.024 1.00 95.94 77 MET A CA 1
ATOM 603 C C . MET A 1 77 ? -4.821 -8.562 -8.334 1.00 95.94 77 MET A C 1
ATOM 605 O O . MET A 1 77 ? -5.495 -9.547 -8.633 1.00 95.94 77 MET A O 1
ATOM 609 N N . VAL A 1 78 ? -3.919 -8.611 -7.348 1.00 94.06 78 VAL A N 1
ATOM 610 C CA . VAL A 1 78 ? -3.657 -9.835 -6.572 1.00 94.06 78 VAL A CA 1
ATOM 611 C C . VAL A 1 78 ? -4.884 -10.262 -5.759 1.00 94.06 78 VAL A C 1
ATOM 613 O O . VAL A 1 78 ? -5.208 -11.450 -5.707 1.00 94.06 78 VAL A O 1
ATOM 616 N N . GLN A 1 79 ? -5.589 -9.325 -5.117 1.00 93.44 79 GLN A N 1
ATOM 617 C CA . GLN A 1 79 ? -6.782 -9.668 -4.338 1.00 93.44 79 GLN A CA 1
ATOM 618 C C . GLN A 1 79 ? -7.943 -10.140 -5.210 1.00 93.44 79 GLN A C 1
ATOM 620 O O . GLN A 1 79 ? -8.656 -11.055 -4.798 1.00 93.44 79 GLN A O 1
ATOM 625 N N . ASP A 1 80 ? -8.114 -9.579 -6.405 1.00 90.50 80 ASP A N 1
ATOM 626 C CA . ASP A 1 80 ? -9.141 -10.033 -7.341 1.00 90.50 80 ASP A CA 1
ATOM 627 C C . ASP A 1 80 ? -8.916 -11.498 -7.745 1.00 90.50 80 ASP A C 1
ATOM 629 O O . ASP A 1 80 ? -9.789 -12.349 -7.551 1.00 90.50 80 ASP A O 1
ATOM 633 N N . VAL A 1 81 ? -7.686 -11.842 -8.146 1.00 87.69 81 VAL A N 1
ATOM 634 C CA . VAL A 1 81 ? -7.296 -13.230 -8.447 1.00 87.69 81 VAL A CA 1
ATOM 635 C C . VAL A 1 81 ? -7.522 -14.153 -7.245 1.00 87.69 81 VAL A C 1
ATOM 637 O O . VAL A 1 81 ? -8.109 -15.228 -7.391 1.00 87.69 81 VAL A O 1
ATOM 640 N N . ASN A 1 82 ? -7.121 -13.737 -6.040 1.00 87.19 82 ASN A N 1
ATOM 641 C CA . ASN A 1 82 ? -7.334 -14.521 -4.820 1.00 87.19 82 ASN A CA 1
ATOM 642 C C . ASN A 1 82 ? -8.826 -14.754 -4.531 1.00 87.19 82 ASN A C 1
ATOM 644 O O . ASN A 1 82 ? -9.216 -15.833 -4.074 1.00 87.19 82 ASN A O 1
ATOM 648 N N . ASN A 1 83 ? -9.676 -13.759 -4.782 1.00 87.25 83 ASN A N 1
ATOM 649 C CA . ASN A 1 83 ? -11.120 -13.872 -4.593 1.00 87.25 83 ASN A CA 1
ATOM 650 C C . ASN A 1 83 ? -11.743 -14.838 -5.607 1.00 87.25 83 ASN A C 1
ATOM 652 O O . ASN A 1 83 ? -12.550 -15.687 -5.216 1.00 87.25 83 ASN A O 1
ATOM 656 N N . LEU A 1 84 ? -11.308 -14.789 -6.869 1.00 86.06 84 LEU A N 1
ATOM 657 C CA . LEU A 1 84 ? -11.707 -15.750 -7.897 1.00 86.06 84 LEU A CA 1
ATOM 658 C C . LEU A 1 84 ? -11.274 -17.176 -7.537 1.00 86.06 84 LEU A C 1
ATOM 660 O O . LEU A 1 84 ? -12.087 -18.097 -7.593 1.00 86.06 84 LEU A O 1
ATOM 664 N N . GLN A 1 85 ? -10.036 -17.380 -7.083 1.00 83.38 85 GLN A N 1
ATOM 665 C CA . GLN A 1 85 ? -9.554 -18.694 -6.639 1.00 83.38 85 GLN A CA 1
ATOM 666 C C . GLN A 1 85 ? -10.363 -19.243 -5.457 1.00 83.38 85 GLN A C 1
ATOM 668 O O . GLN A 1 85 ? -10.756 -20.413 -5.463 1.00 83.38 85 GLN A O 1
ATOM 673 N N . LYS A 1 86 ? -10.673 -18.402 -4.461 1.00 84.56 86 LYS A N 1
ATOM 674 C CA . LYS A 1 86 ? -11.546 -18.776 -3.335 1.00 84.56 86 LYS A CA 1
ATOM 675 C C . LYS A 1 86 ? -12.938 -19.183 -3.816 1.00 84.56 86 LYS A C 1
ATOM 677 O O . LYS A 1 86 ? -13.502 -20.139 -3.283 1.00 84.56 86 LYS A O 1
ATOM 682 N N . LEU A 1 87 ? -13.496 -18.481 -4.803 1.00 85.56 87 LEU A N 1
ATOM 683 C CA . LEU A 1 87 ? -14.791 -18.823 -5.387 1.00 85.56 87 LEU A CA 1
ATOM 684 C C . LEU A 1 87 ? -14.728 -20.165 -6.127 1.00 85.56 87 LEU A C 1
ATOM 686 O O . LEU A 1 87 ? -15.566 -21.029 -5.882 1.00 85.56 87 LEU A O 1
ATOM 690 N N . LEU A 1 88 ? -13.703 -20.385 -6.953 1.00 83.75 88 LEU A N 1
ATOM 691 C CA . LEU A 1 88 ? -13.498 -21.650 -7.662 1.00 83.75 88 LEU A CA 1
ATOM 692 C C . LEU A 1 88 ? -13.354 -22.829 -6.695 1.00 83.75 88 LEU A C 1
ATOM 694 O O . LEU A 1 88 ? -13.945 -23.881 -6.925 1.00 83.75 88 LEU A O 1
ATOM 698 N N . LEU A 1 89 ? -12.629 -22.663 -5.586 1.00 83.44 89 LEU A N 1
ATOM 699 C CA . LEU A 1 89 ? -12.499 -23.704 -4.566 1.00 83.44 89 LEU A CA 1
ATOM 700 C C . LEU A 1 89 ? -13.834 -24.001 -3.863 1.00 83.44 89 LEU A C 1
ATOM 702 O O . LEU A 1 89 ? -14.126 -25.159 -3.572 1.00 83.44 89 LEU A O 1
ATOM 706 N N . LYS A 1 90 ? -14.663 -22.976 -3.616 1.00 80.56 90 LYS A N 1
ATOM 707 C CA . LYS A 1 90 ? -16.019 -23.151 -3.067 1.00 80.56 90 LYS A CA 1
ATOM 708 C C . LYS A 1 90 ? -16.929 -23.903 -4.039 1.00 80.56 90 LYS A C 1
ATOM 710 O O . LYS A 1 90 ? -17.628 -24.812 -3.610 1.00 80.56 90 LYS A O 1
ATOM 715 N N . VAL A 1 91 ? -16.884 -23.566 -5.330 1.00 80.38 91 VAL A N 1
ATOM 716 C CA . VAL A 1 91 ? -17.683 -24.229 -6.376 1.00 80.38 91 VAL A CA 1
ATOM 717 C C . VAL A 1 91 ? -17.221 -25.673 -6.607 1.00 80.38 91 VAL A C 1
ATOM 719 O O . VAL A 1 91 ? -18.046 -26.548 -6.834 1.00 80.38 91 VAL A O 1
ATOM 722 N N . ARG A 1 92 ? -15.918 -25.963 -6.481 1.00 74.56 92 ARG A N 1
ATOM 723 C CA . ARG A 1 92 ? -15.360 -27.322 -6.620 1.00 74.56 92 ARG A CA 1
ATOM 724 C C . ARG A 1 92 ? -15.695 -28.272 -5.462 1.00 74.56 92 ARG A C 1
ATOM 726 O O . ARG A 1 92 ? -15.410 -29.458 -5.582 1.00 74.56 92 ARG A O 1
ATOM 733 N N . LYS A 1 93 ? -16.340 -27.818 -4.379 1.00 56.53 93 LYS A N 1
ATOM 734 C CA . LYS A 1 93 ? -16.919 -28.699 -3.342 1.00 56.53 93 LYS A CA 1
ATOM 735 C C . LYS A 1 93 ? -18.257 -29.330 -3.779 1.00 56.53 93 LYS A C 1
ATOM 737 O O . LYS A 1 93 ? -19.206 -29.371 -3.002 1.00 56.53 93 LYS A O 1
ATOM 742 N N . VAL A 1 94 ? -18.327 -29.860 -5.000 1.00 53.00 94 VAL A N 1
ATOM 743 C CA . VAL A 1 94 ? -19.303 -30.899 -5.368 1.00 53.00 94 VAL A CA 1
ATOM 744 C C . VAL A 1 94 ? -18.579 -32.235 -5.174 1.00 53.00 94 VAL A C 1
ATOM 746 O O . VAL A 1 94 ? -17.446 -32.351 -5.647 1.00 53.00 94 VAL A O 1
ATOM 749 N N . PRO A 1 95 ? -19.140 -33.220 -4.446 1.00 47.44 95 PRO A N 1
ATOM 750 C CA . PRO A 1 95 ? -18.431 -34.458 -4.155 1.00 47.44 95 PRO A CA 1
ATOM 751 C C . PRO A 1 95 ? -17.984 -35.124 -5.451 1.00 47.44 95 PRO A C 1
ATOM 753 O O . PRO A 1 95 ? -18.765 -35.244 -6.396 1.00 47.44 95 PRO A O 1
ATOM 756 N N . SER A 1 96 ? -16.742 -35.598 -5.473 1.00 48.59 96 SER A N 1
ATOM 757 C CA . SER A 1 96 ? -16.236 -36.516 -6.482 1.00 48.59 96 SER A CA 1
ATOM 758 C C . SER A 1 96 ? -16.947 -37.869 -6.359 1.00 48.59 96 SER A C 1
ATOM 760 O O . SER A 1 96 ? -16.343 -38.869 -5.985 1.00 48.59 96 SER A O 1
ATOM 762 N N . ALA A 1 97 ? -18.233 -37.927 -6.694 1.00 49.19 97 ALA A N 1
ATOM 763 C CA . ALA A 1 97 ? -18.855 -39.152 -7.168 1.00 49.19 97 ALA A CA 1
ATOM 764 C C . ALA A 1 97 ? -18.505 -39.293 -8.656 1.00 49.19 97 ALA A C 1
ATOM 766 O O . ALA A 1 97 ? -19.371 -39.316 -9.523 1.00 49.19 97 ALA A O 1
ATOM 767 N N . PHE A 1 98 ? -17.205 -39.323 -8.962 1.00 47.62 98 PHE A N 1
ATOM 768 C CA . PHE A 1 98 ? -16.767 -39.925 -10.209 1.00 47.62 98 PHE A CA 1
ATOM 769 C C . PHE A 1 98 ? -16.905 -41.430 -9.983 1.00 47.62 98 PHE A C 1
ATOM 771 O O . PHE A 1 98 ? -16.233 -41.946 -9.085 1.00 47.62 98 PHE A O 1
ATOM 778 N N . PRO A 1 99 ? -17.782 -42.143 -10.711 1.00 43.62 99 PRO A N 1
ATOM 779 C CA . PRO A 1 99 ? -17.776 -43.591 -10.644 1.00 43.62 99 PRO A CA 1
ATOM 780 C C . PRO A 1 99 ? -16.371 -44.041 -11.035 1.00 43.62 99 PRO A C 1
ATOM 782 O O . PRO A 1 99 ? -15.893 -43.729 -12.130 1.00 43.62 99 PRO A O 1
ATOM 785 N N . GLN A 1 100 ? -15.683 -44.717 -10.114 1.00 48.22 100 GLN A N 1
ATOM 786 C CA . GLN A 1 100 ? -14.460 -45.419 -10.464 1.00 48.22 100 GLN A CA 1
ATOM 787 C C . GLN A 1 100 ? -14.834 -46.357 -11.611 1.00 48.22 100 GLN A C 1
ATOM 789 O O . GLN A 1 100 ? -15.778 -47.143 -11.481 1.00 48.22 100 GLN A O 1
ATOM 794 N N . ARG A 1 101 ? -14.174 -46.209 -12.769 1.00 47.69 101 ARG A N 1
ATOM 795 C CA . ARG A 1 101 ? -14.340 -47.175 -13.858 1.00 47.69 101 ARG A CA 1
ATOM 796 C C . ARG A 1 101 ? -14.091 -48.558 -13.257 1.00 47.69 101 ARG A C 1
ATOM 798 O O . ARG A 1 101 ? -13.091 -48.697 -12.554 1.00 47.69 101 ARG A O 1
ATOM 805 N N . PRO A 1 102 ? -14.955 -49.552 -13.513 1.00 42.56 102 PRO A N 1
ATOM 806 C CA . PRO A 1 102 ? -14.671 -50.902 -13.067 1.00 42.56 102 PRO A CA 1
ATOM 807 C C . PRO A 1 102 ? -13.305 -51.307 -13.618 1.00 42.56 102 PRO A C 1
ATOM 809 O O . PRO A 1 102 ? -13.036 -51.152 -14.815 1.00 42.56 102 PRO A O 1
ATOM 812 N N . GLU A 1 103 ? -12.433 -51.756 -12.716 1.00 44.22 103 GLU A N 1
ATOM 813 C CA . GLU A 1 103 ? -11.171 -52.384 -13.071 1.00 44.22 103 GLU A CA 1
ATOM 814 C C . GLU A 1 103 ? -11.477 -53.505 -14.061 1.00 44.22 103 GLU A C 1
ATOM 816 O O . GLU A 1 103 ? -12.227 -54.438 -13.767 1.00 44.22 103 GLU A O 1
ATOM 821 N N . ILE A 1 104 ? -10.936 -53.384 -15.271 1.00 48.06 104 ILE A N 1
ATOM 822 C CA . ILE A 1 104 ? -11.015 -54.449 -16.258 1.00 48.06 104 ILE A CA 1
ATOM 823 C C . ILE A 1 104 ? -10.120 -55.562 -15.717 1.00 48.06 104 ILE A C 1
ATOM 825 O O . ILE A 1 104 ? -8.896 -55.492 -15.837 1.00 48.06 104 ILE A O 1
ATOM 829 N N . GLN A 1 105 ? -10.727 -56.559 -15.069 1.00 42.59 105 GLN A N 1
ATOM 830 C CA . GLN A 1 105 ? -10.037 -57.781 -14.682 1.00 42.59 105 GLN A CA 1
ATOM 831 C C . GLN A 1 105 ? -9.427 -58.397 -15.934 1.00 42.59 105 GLN A C 1
ATOM 833 O O . GLN A 1 105 ? -10.112 -58.736 -16.901 1.00 42.59 105 GLN A O 1
ATOM 838 N N . GLY A 1 106 ? -8.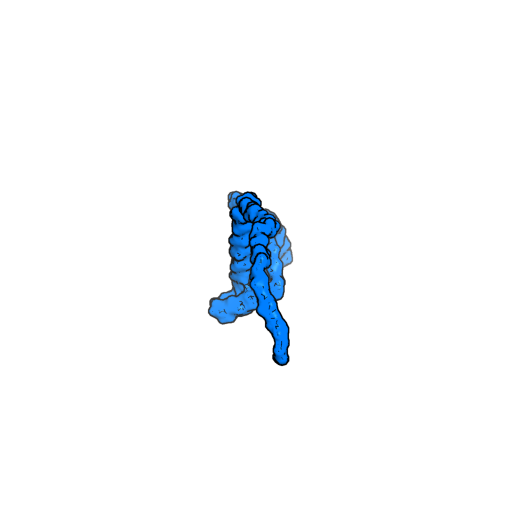102 -58.478 -15.916 1.00 43.31 106 GLY A N 1
ATOM 839 C CA . GLY A 1 106 ? -7.350 -59.135 -16.955 1.00 43.31 106 GLY A CA 1
ATOM 840 C C . GLY A 1 106 ? -7.703 -60.616 -17.044 1.00 43.31 106 GLY A C 1
ATOM 841 O O . GLY A 1 106 ? -7.933 -61.289 -16.041 1.00 43.31 106 GLY A O 1
ATOM 842 N N . ASN A 1 107 ? -7.565 -61.092 -18.278 1.00 42.94 107 ASN A N 1
ATOM 843 C CA . ASN A 1 107 ? -7.301 -62.467 -18.677 1.00 42.94 107 ASN A CA 1
ATOM 844 C C . AS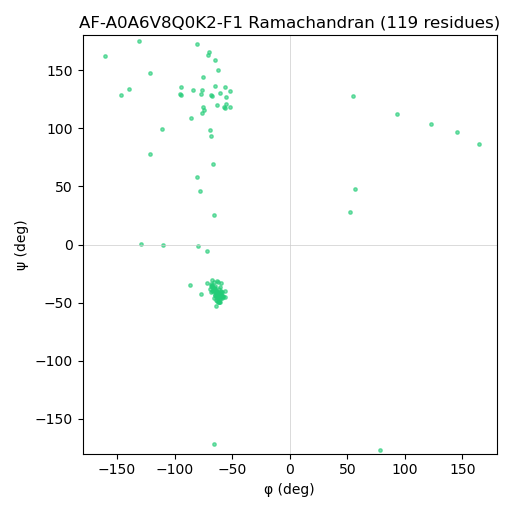N A 1 107 ? -8.526 -63.338 -19.000 1.00 42.94 107 ASN A C 1
ATOM 846 O O . ASN A 1 107 ? -9.269 -63.754 -18.121 1.00 42.94 107 ASN A O 1
ATOM 850 N N . GLN A 1 108 ? -8.656 -63.694 -20.282 1.00 46.16 108 GLN A N 1
ATOM 851 C CA . GLN A 1 108 ? -8.478 -65.066 -20.787 1.00 46.16 108 GLN A CA 1
ATOM 852 C C . GLN A 1 108 ? -9.076 -65.173 -22.199 1.00 46.16 108 GLN A C 1
ATOM 854 O O . GLN A 1 108 ? -10.213 -65.594 -22.38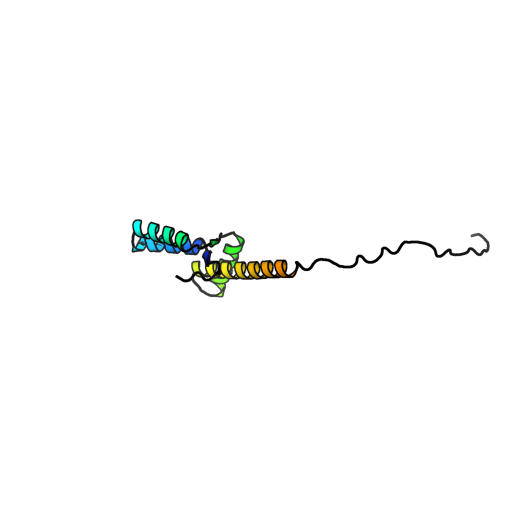2 1.00 46.16 108 GLN A O 1
ATOM 859 N N . TYR A 1 109 ? -8.286 -64.844 -23.222 1.00 38.34 109 TYR A N 1
ATOM 860 C CA . TYR A 1 109 ? -8.488 -65.441 -24.543 1.00 38.34 109 TYR A CA 1
ATOM 861 C C . TYR A 1 109 ? -7.308 -66.361 -24.817 1.00 38.34 109 TYR A C 1
ATOM 863 O O . TYR A 1 109 ? -6.206 -65.931 -25.154 1.00 38.34 109 TYR A O 1
ATOM 871 N N . GLY A 1 110 ? -7.554 -67.651 -24.587 1.00 41.12 110 GLY A N 1
ATOM 872 C CA . GLY A 1 110 ? -6.642 -68.723 -24.931 1.00 41.12 110 GLY A CA 1
ATOM 873 C C . GLY A 1 110 ? -6.445 -68.782 -26.440 1.00 41.12 110 GLY A C 1
ATOM 874 O O . GLY A 1 110 ? -7.389 -69.010 -27.195 1.00 41.12 110 GLY A O 1
ATOM 875 N N . VAL A 1 111 ? -5.201 -68.617 -26.876 1.00 45.72 111 VAL A N 1
ATOM 876 C CA . VAL A 1 111 ? -4.800 -68.937 -28.244 1.00 45.72 111 VAL A CA 1
ATOM 877 C C . VAL A 1 111 ? -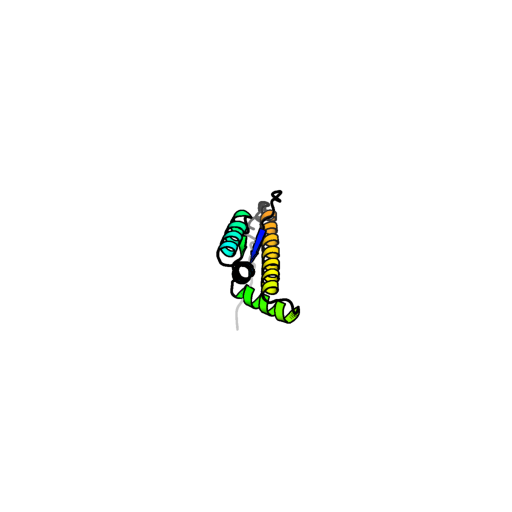4.441 -70.421 -28.277 1.00 45.72 111 VAL A C 1
ATOM 879 O O . VAL A 1 111 ? -3.454 -70.860 -27.684 1.00 45.72 111 VAL A O 1
ATOM 882 N N . LYS A 1 112 ? -5.298 -71.210 -28.933 1.00 45.38 112 LYS A N 1
ATOM 883 C CA . LYS A 1 112 ? -5.069 -72.631 -29.211 1.00 45.38 112 LYS A CA 1
ATOM 884 C C . LYS A 1 112 ? -3.875 -72.799 -30.154 1.00 45.38 112 LYS A C 1
ATOM 886 O O . LYS A 1 112 ? -3.749 -72.092 -31.149 1.00 45.38 112 LYS A O 1
ATOM 891 N N . ARG A 1 113 ? -3.030 -73.780 -29.832 1.00 44.41 113 ARG A N 1
ATOM 892 C CA . ARG A 1 113 ? -1.897 -74.239 -30.643 1.00 44.41 113 ARG A CA 1
ATOM 893 C C . ARG A 1 113 ? -2.371 -75.098 -31.822 1.00 44.41 113 ARG A C 1
ATOM 895 O O . ARG A 1 113 ? -3.075 -76.076 -31.603 1.00 44.41 113 ARG A O 1
ATOM 902 N N . HIS A 1 114 ? -1.850 -74.809 -33.008 1.00 43.03 114 HIS A N 1
ATOM 903 C CA . HIS A 1 114 ? -1.518 -75.743 -34.096 1.00 43.03 114 HIS A CA 1
ATOM 904 C C . HIS A 1 114 ? -0.274 -75.122 -34.767 1.00 43.03 114 HIS A C 1
ATOM 906 O O . HIS A 1 114 ? -0.278 -73.921 -34.993 1.00 43.03 114 HIS A O 1
ATOM 912 N N . GLY A 1 115 ? 0.870 -75.756 -35.023 1.00 39.72 115 GLY A N 1
ATOM 913 C CA . GLY A 1 115 ? 1.220 -77.161 -35.209 1.00 39.72 115 GLY A CA 1
ATOM 914 C C . GLY A 1 115 ? 1.885 -77.302 -36.590 1.00 39.72 115 GLY A C 1
ATOM 915 O O . GLY A 1 115 ? 1.170 -77.268 -37.581 1.00 39.72 115 GLY A O 1
ATOM 916 N N . GLY A 1 116 ? 3.220 -77.441 -36.644 1.00 37.91 116 GLY A N 1
ATOM 917 C CA . GLY A 1 116 ? 4.031 -77.728 -37.853 1.00 37.91 116 GLY A CA 1
ATOM 918 C C . GLY A 1 116 ? 5.400 -77.021 -37.798 1.00 37.91 116 GLY A C 1
ATOM 919 O O . GLY A 1 116 ? 5.432 -75.800 -37.854 1.00 37.91 116 GLY A O 1
ATOM 920 N N . GLN A 1 117 ? 6.494 -77.679 -37.370 1.00 44.00 117 GLN A N 1
ATOM 921 C CA . GLN A 1 117 ? 7.500 -78.408 -38.192 1.00 44.00 117 GLN A CA 1
ATOM 922 C C . GLN A 1 117 ? 8.112 -77.524 -39.304 1.00 44.00 117 GLN A C 1
ATOM 924 O O . GLN A 1 117 ? 7.356 -76.956 -40.073 1.00 44.00 117 GLN A O 1
ATOM 929 N N . ALA A 1 118 ? 9.424 -77.358 -39.514 1.00 38.47 118 ALA A N 1
ATOM 930 C CA . ALA A 1 118 ? 10.658 -77.944 -38.985 1.00 38.47 118 ALA A CA 1
ATOM 931 C C . ALA A 1 118 ? 11.850 -76.981 -39.276 1.00 38.47 118 ALA A C 1
ATOM 933 O O . ALA A 1 118 ? 11.735 -76.087 -40.109 1.00 38.47 118 ALA A O 1
ATOM 934 N N . SER A 1 119 ? 12.971 -77.159 -38.567 1.00 39.97 119 SER A N 1
ATOM 935 C CA . SER A 1 119 ? 14.295 -76.501 -38.714 1.00 39.97 119 SER A CA 1
ATOM 936 C C . SER A 1 119 ? 15.014 -76.847 -40.047 1.00 39.97 119 SER A C 1
ATOM 938 O O . SER A 1 119 ? 14.501 -77.695 -40.772 1.00 39.97 119 SER A O 1
ATOM 940 N N . PRO A 1 120 ? 16.296 -76.474 -40.286 1.00 54.53 120 PRO A N 1
ATOM 941 C CA . PRO A 1 120 ? 17.031 -75.199 -40.145 1.00 54.53 120 PRO A CA 1
ATOM 942 C C . PRO A 1 120 ? 17.840 -74.844 -41.429 1.00 54.53 120 PRO A C 1
ATOM 944 O O . PRO A 1 120 ? 17.966 -75.665 -42.335 1.00 54.53 120 PRO A O 1
ATOM 947 N N . SER A 1 121 ? 18.477 -73.667 -41.471 1.00 45.75 121 SER A N 1
ATOM 948 C CA . SER A 1 121 ? 19.830 -73.422 -42.028 1.00 45.75 121 SER A CA 1
ATOM 949 C C . SER A 1 121 ? 20.353 -72.093 -41.499 1.00 45.75 121 SER A C 1
ATOM 951 O O . SER A 1 121 ? 19.572 -71.118 -41.551 1.00 45.75 121 SER A O 1
#

InterPro domains:
  IPR002716 PIN domain [PF01850] (7-80)
  IPR029060 PIN-like domain superfamily [SSF88723] (7-79)

Sequence (121 aa):
IKETGLTKYINAINLGEIIYSTKGEFGDQKKLEVRAHTERLNFAILPVPNELIFQAAEYKAQYSISYADSFALASAMVQDVNNLQKLLLKVRKVPSAFPQRPEIQGNQYGVKRHGGQASPS

Solvent-accessible surface area (backbone atoms only — not comparable to full-atom values): 7548 Å² total; per-residue (Å²): 130,86,85,63,98,65,89,44,74,43,42,52,67,50,53,50,49,54,42,51,52,36,30,74,78,60,33,68,69,49,25,52,51,52,53,56,46,45,60,74,69,55,50,47,72,38,83,82,52,70,70,49,51,54,50,14,51,53,44,26,73,73,66,73,53,55,70,58,54,16,43,49,51,40,50,49,54,53,50,51,53,53,51,51,50,54,49,53,56,60,64,61,73,56,80,85,80,65,77,74,73,78,78,79,79,79,86,85,83,84,82,82,89,82,90,82,89,81,89,88,134

Mean predicted aligned error: 13.26 Å

Radius of gyration: 31.77 Å; Cα contacts (8 Å, |Δi|>4): 72; chains: 1; bounding box: 43×97×60 Å

pLDDT: mean 80.24, std 21.46, range [37.91, 98.31]

Foldseek 3Di:
DDPPVDAAEDEPLRLVVVLVVCCVPPNDVRSVVVVVVCVVVRYDYDYCDPVLLVQLVVCCVVPVDDSSVSSVVSVVVVVVVVVVVVVVVVVVPPDPPPPDDPDPDDDDDDDDDDDDDDDDD